Protein AF-A0A3C1B806-F1 (afdb_monomer_lite)

Secondary structure (DSSP, 8-state):
-HHHHHHHHHHTT--EEETTT-TTS-----SEEE--SSS-HHHHHHT-SEEEE-STTTTT----SHHHHHTTPEEEE-S--GGGHHHHHHHHHTTSEEE-SSHHHHHHHHHHHTSGGG--

pLDDT: mean 89.33, std 13.36, range [37.66, 97.81]

Structure (mmCIF, N/CA/C/O backbone):
data_AF-A0A3C1B806-F1
#
_entry.id   AF-A0A3C1B806-F1
#
loop_
_atom_site.group_PDB
_atom_site.id
_atom_site.type_symbol
_atom_site.label_atom_id
_atom_site.label_alt_id
_atom_site.label_comp_id
_atom_site.label_asym_id
_atom_site.label_entity_id
_atom_site.label_seq_id
_atom_site.pdbx_PDB_ins_code
_atom_site.Cartn_x
_atom_site.Cartn_y
_atom_site.Cartn_z
_atom_site.occupancy
_atom_site.B_iso_or_equiv
_atom_site.auth_seq_id
_atom_site.auth_comp_id
_atom_site.auth_asym_id
_atom_site.auth_atom_id
_atom_site.pdbx_PDB_model_num
ATOM 1 N N . ARG A 1 1 ? 12.499 -11.182 -6.474 1.00 82.31 1 ARG A N 1
ATOM 2 C CA . ARG A 1 1 ? 11.218 -10.554 -6.068 1.00 82.31 1 ARG A CA 1
ATOM 3 C C . ARG A 1 1 ? 10.546 -9.737 -7.167 1.00 82.31 1 ARG A C 1
ATOM 5 O O . ARG A 1 1 ? 9.416 -10.070 -7.469 1.00 82.31 1 ARG A O 1
ATOM 12 N N . GLY A 1 2 ? 11.170 -8.718 -7.779 1.00 87.81 2 GLY A N 1
ATOM 13 C CA . GLY A 1 2 ? 10.495 -7.912 -8.820 1.00 87.81 2 GLY A CA 1
ATOM 14 C C . GLY A 1 2 ? 9.917 -8.740 -9.981 1.00 87.81 2 GLY A C 1
ATOM 15 O O . GLY A 1 2 ? 8.750 -8.582 -10.314 1.00 87.81 2 GLY A O 1
ATOM 16 N N . ALA A 1 3 ? 10.694 -9.694 -10.511 1.00 92.00 3 ALA A N 1
ATOM 17 C CA . ALA A 1 3 ? 10.235 -10.615 -11.558 1.00 92.00 3 ALA A CA 1
ATOM 18 C C . ALA A 1 3 ? 9.045 -11.490 -11.111 1.00 92.00 3 ALA A C 1
ATOM 20 O O . ALA A 1 3 ? 8.024 -11.512 -11.781 1.00 92.00 3 ALA A O 1
ATOM 21 N N . GLU A 1 4 ? 9.127 -12.118 -9.933 1.00 95.81 4 GLU A N 1
ATOM 22 C CA . GLU A 1 4 ? 8.038 -12.954 -9.390 1.00 95.81 4 GLU A CA 1
ATOM 23 C C . GLU A 1 4 ? 6.721 -12.174 -9.215 1.00 95.81 4 GLU A C 1
ATOM 25 O O . GLU A 1 4 ? 5.639 -12.706 -9.450 1.00 95.81 4 GLU A O 1
ATOM 30 N N . ILE A 1 5 ? 6.798 -10.904 -8.798 1.00 95.56 5 ILE A N 1
ATOM 31 C CA . ILE A 1 5 ? 5.617 -10.041 -8.652 1.00 95.56 5 ILE A CA 1
ATOM 32 C C . ILE A 1 5 ? 5.053 -9.667 -10.027 1.00 95.56 5 ILE A C 1
ATOM 34 O O . ILE A 1 5 ? 3.835 -9.646 -10.194 1.00 95.56 5 ILE A O 1
ATOM 38 N N . ALA A 1 6 ? 5.915 -9.401 -11.011 1.00 95.56 6 ALA A N 1
ATOM 39 C CA . ALA A 1 6 ? 5.490 -9.131 -12.379 1.00 95.56 6 ALA A CA 1
ATOM 40 C C . ALA A 1 6 ? 4.735 -10.327 -12.982 1.00 95.56 6 ALA A C 1
ATOM 42 O O . ALA A 1 6 ? 3.634 -10.149 -13.503 1.00 95.56 6 ALA A O 1
ATOM 43 N N . ASP A 1 7 ? 5.269 -11.541 -12.823 1.00 96.50 7 ASP A N 1
ATOM 44 C CA . ASP A 1 7 ? 4.624 -12.774 -13.285 1.00 96.50 7 ASP A CA 1
ATOM 45 C C . ASP A 1 7 ? 3.259 -12.978 -12.618 1.00 96.50 7 ASP A C 1
ATOM 47 O O . ASP A 1 7 ? 2.279 -13.320 -13.283 1.00 96.50 7 ASP A O 1
ATOM 51 N N . LEU A 1 8 ? 3.162 -12.703 -11.312 1.00 97.25 8 LEU A N 1
ATOM 52 C CA . LEU A 1 8 ? 1.893 -12.763 -10.593 1.00 97.25 8 LEU A CA 1
ATOM 53 C C . LEU A 1 8 ? 0.870 -11.786 -11.186 1.00 97.25 8 LEU A C 1
ATOM 55 O O . LEU A 1 8 ? -0.258 -12.194 -11.447 1.00 97.25 8 LEU A O 1
ATOM 59 N N . ILE A 1 9 ? 1.245 -10.530 -11.433 1.00 96.38 9 ILE A N 1
ATOM 60 C CA . ILE A 1 9 ? 0.339 -9.516 -11.998 1.00 96.38 9 ILE A CA 1
ATOM 61 C C . ILE A 1 9 ? -0.142 -9.934 -13.396 1.00 96.38 9 ILE A C 1
ATOM 63 O O . ILE A 1 9 ? -1.344 -9.903 -13.671 1.00 96.38 9 ILE A O 1
ATOM 67 N N . LEU A 1 10 ? 0.775 -10.389 -14.253 1.00 95.56 10 LEU A N 1
ATOM 68 C CA . LEU A 1 10 ? 0.456 -10.851 -15.606 1.00 95.56 10 LEU A CA 1
ATOM 69 C C . LEU A 1 10 ? -0.452 -12.088 -15.592 1.00 95.56 10 LEU A C 1
ATOM 71 O O . LEU A 1 10 ? -1.388 -12.165 -16.385 1.00 95.56 10 LEU A O 1
ATOM 75 N N . SER A 1 11 ? -0.246 -13.021 -14.654 1.00 97.62 11 SER A N 1
ATOM 76 C CA . SER A 1 11 ? -1.099 -14.212 -14.502 1.00 97.62 11 SER A CA 1
ATOM 77 C C . SER A 1 11 ? -2.559 -13.881 -14.173 1.00 97.62 11 SER A C 1
ATOM 79 O O . SER A 1 11 ? -3.449 -14.685 -14.441 1.00 97.62 11 SER A O 1
ATOM 81 N N . GLN A 1 12 ? -2.814 -12.695 -13.609 1.00 96.75 12 GLN A N 1
ATOM 82 C CA . GLN A 1 12 ? -4.159 -12.195 -13.323 1.00 96.75 12 GLN A CA 1
ATOM 83 C C . GLN A 1 12 ? -4.791 -11.468 -14.527 1.00 96.75 12 GLN A C 1
ATOM 85 O O . GLN A 1 12 ? -5.915 -10.985 -14.418 1.00 96.75 12 GLN A O 1
ATOM 90 N N . GLY A 1 13 ? -4.083 -11.355 -15.659 1.00 96.00 13 GLY A N 1
ATOM 91 C CA . GLY A 1 13 ? -4.564 -10.704 -16.882 1.00 96.00 13 GLY A CA 1
ATOM 92 C C . GLY A 1 13 ? -4.461 -9.174 -16.893 1.00 96.00 13 GLY A C 1
ATOM 93 O O . GLY A 1 13 ? -5.089 -8.536 -17.734 1.00 96.00 13 GLY A O 1
ATOM 94 N N . TRP A 1 14 ? -3.699 -8.574 -15.973 1.00 95.88 14 TRP A N 1
ATOM 95 C CA . TRP A 1 14 ? -3.539 -7.118 -15.878 1.00 95.88 14 TRP A CA 1
ATOM 96 C C . TRP A 1 14 ? -2.429 -6.629 -16.808 1.00 95.88 14 TRP A C 1
ATOM 98 O O . TRP A 1 14 ? -1.373 -7.257 -16.912 1.00 95.88 14 TRP A O 1
ATOM 108 N N . ARG A 1 15 ? -2.629 -5.469 -17.446 1.00 93.81 15 ARG A N 1
ATOM 109 C CA . ARG A 1 15 ? -1.572 -4.806 -18.220 1.00 93.81 15 ARG A CA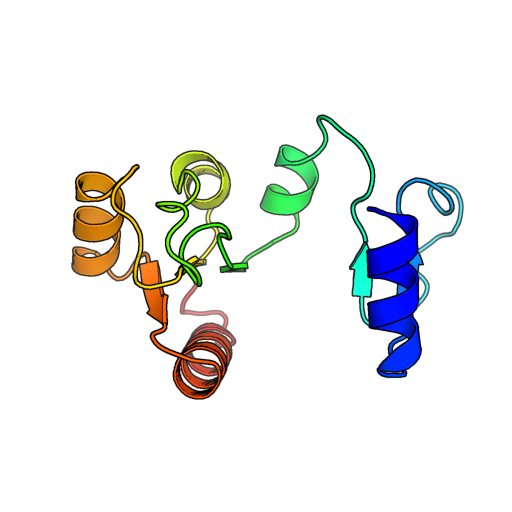 1
ATOM 110 C C . ARG A 1 15 ? -0.583 -4.176 -17.249 1.00 93.81 15 ARG A C 1
ATOM 112 O O . ARG A 1 15 ? -0.957 -3.308 -16.457 1.00 93.81 15 ARG A O 1
ATOM 119 N N . LEU A 1 16 ? 0.659 -4.637 -17.310 1.00 93.31 16 LEU A N 1
ATOM 120 C CA . LEU A 1 16 ? 1.725 -4.273 -16.388 1.00 93.31 16 LEU A CA 1
ATOM 121 C C . LEU A 1 16 ? 2.777 -3.409 -17.084 1.00 93.31 16 LEU A C 1
ATOM 123 O O . LEU A 1 16 ? 3.258 -3.778 -18.149 1.00 93.31 16 LEU A O 1
ATOM 127 N N . GLN A 1 17 ? 3.204 -2.340 -16.413 1.00 92.69 17 GLN A N 1
ATOM 128 C CA . GLN A 1 17 ? 4.457 -1.639 -16.699 1.00 92.69 17 GLN A CA 1
ATOM 129 C C . GLN A 1 17 ? 5.452 -1.864 -15.560 1.00 92.69 17 GLN A C 1
ATOM 131 O O . GLN A 1 17 ? 5.096 -1.716 -14.385 1.00 92.69 17 GLN A O 1
ATOM 136 N N . ARG A 1 18 ? 6.713 -2.172 -15.884 1.00 92.56 18 ARG A N 1
ATOM 137 C CA . ARG A 1 18 ? 7.788 -2.245 -14.884 1.00 92.56 18 ARG A CA 1
ATOM 138 C C . ARG A 1 18 ? 8.595 -0.965 -14.922 1.00 92.56 18 ARG A C 1
ATOM 140 O O . ARG A 1 18 ? 9.230 -0.643 -15.923 1.00 92.56 18 ARG A O 1
ATOM 147 N N . TYR A 1 19 ? 8.595 -0.234 -13.815 1.00 90.69 19 TYR A N 1
ATOM 148 C CA . TYR A 1 19 ? 9.167 1.105 -13.799 1.00 90.69 19 TYR A CA 1
ATOM 149 C C . TYR A 1 19 ? 10.678 1.116 -14.083 1.00 90.69 19 TYR A C 1
ATOM 151 O O . TYR A 1 19 ? 11.162 2.016 -14.764 1.00 90.69 19 TYR A O 1
ATOM 159 N N . SER A 1 20 ? 11.427 0.103 -13.639 1.00 90.06 20 SER A N 1
ATOM 160 C CA . SER A 1 20 ? 12.858 -0.028 -13.955 1.00 90.06 20 SER A CA 1
ATOM 161 C C . SER A 1 20 ? 13.171 -0.272 -15.439 1.00 90.06 20 SER A C 1
ATOM 163 O O . SER A 1 20 ? 14.295 -0.005 -15.858 1.00 90.06 20 SER A O 1
ATOM 165 N N . GLN A 1 21 ? 12.220 -0.786 -16.227 1.00 87.19 21 GLN A N 1
ATOM 166 C CA . GLN A 1 21 ? 12.439 -1.199 -17.621 1.00 87.19 21 GLN A CA 1
ATOM 167 C C . GLN A 1 21 ? 11.882 -0.184 -18.621 1.00 87.19 21 GLN A C 1
ATOM 169 O O . GLN A 1 21 ? 12.492 0.058 -19.659 1.00 87.19 21 GLN A O 1
ATOM 174 N N . ASP A 1 22 ? 10.771 0.462 -18.271 1.00 78.75 22 ASP A N 1
ATOM 175 C CA . ASP A 1 22 ? 9.967 1.252 -19.203 1.00 78.75 22 ASP A CA 1
ATOM 176 C C . ASP A 1 22 ? 10.017 2.760 -18.907 1.00 78.75 22 ASP A C 1
ATOM 178 O O . ASP A 1 22 ? 9.051 3.474 -19.167 1.00 78.75 22 ASP A O 1
ATOM 182 N N . GLN A 1 23 ? 11.127 3.278 -18.360 1.00 67.12 23 GLN A N 1
ATOM 183 C CA . GLN A 1 23 ? 11.265 4.717 -18.053 1.00 67.12 23 GLN A CA 1
ATOM 184 C C . GLN A 1 23 ? 11.104 5.621 -19.291 1.00 67.12 23 GLN A C 1
ATOM 186 O O . GLN A 1 23 ? 10.746 6.789 -19.153 1.00 67.12 23 GLN A O 1
ATOM 191 N N . ALA A 1 24 ? 11.383 5.088 -20.486 1.00 56.72 24 ALA A N 1
ATOM 192 C CA . ALA A 1 24 ? 11.336 5.807 -21.761 1.00 56.72 24 ALA A CA 1
ATOM 193 C C . ALA A 1 24 ? 9.984 5.696 -22.490 1.00 56.72 24 ALA A C 1
ATOM 195 O O . ALA A 1 24 ? 9.737 6.431 -23.447 1.00 56.72 24 ALA A O 1
ATOM 196 N N . SER A 1 25 ? 9.111 4.790 -22.049 1.00 58.34 25 SER A N 1
ATOM 197 C CA . SER A 1 25 ? 7.798 4.575 -22.644 1.00 58.34 25 SER A CA 1
ATOM 198 C C . SER A 1 25 ? 6.836 5.582 -22.013 1.00 58.34 25 SER A C 1
ATOM 200 O O . SER A 1 25 ? 6.586 5.540 -20.809 1.00 58.34 25 SER A O 1
ATOM 202 N N . GLY A 1 26 ? 6.336 6.539 -22.803 1.00 57.66 26 GLY A N 1
ATOM 203 C CA . GLY A 1 26 ? 5.278 7.462 -22.371 1.00 57.66 26 GLY A CA 1
ATOM 204 C C . GLY A 1 26 ? 4.032 6.716 -21.859 1.00 57.66 26 GLY A C 1
ATOM 205 O O . GLY A 1 26 ? 3.985 5.490 -21.921 1.00 57.66 26 GLY A O 1
ATOM 206 N N . PRO A 1 27 ? 3.005 7.416 -21.346 1.00 54.09 27 PRO A N 1
ATOM 207 C CA . PRO A 1 27 ? 1.902 6.769 -20.643 1.00 54.09 27 PRO A CA 1
ATOM 208 C C . PRO A 1 27 ? 1.062 5.897 -21.589 1.00 54.09 27 PRO A C 1
ATOM 210 O O . PRO A 1 27 ? 0.108 6.365 -22.212 1.00 54.09 27 PRO A O 1
ATOM 213 N N . GLU A 1 28 ? 1.380 4.608 -21.671 1.00 63.75 28 GLU A N 1
ATOM 214 C CA . GLU A 1 28 ? 0.414 3.608 -22.096 1.00 63.75 28 GLU A CA 1
ATOM 215 C C . GLU A 1 28 ? -0.640 3.454 -20.996 1.00 63.75 28 GLU A C 1
ATOM 217 O O . GLU A 1 28 ? -0.355 3.559 -19.801 1.00 63.75 28 GLU A O 1
ATOM 222 N N . LYS A 1 29 ? -1.898 3.217 -21.385 1.00 78.75 29 LYS A N 1
ATOM 223 C CA . LYS A 1 29 ? -2.939 2.869 -20.412 1.00 78.75 29 LYS A CA 1
ATOM 224 C C . LYS A 1 29 ? -2.603 1.493 -19.842 1.00 78.75 29 LYS A C 1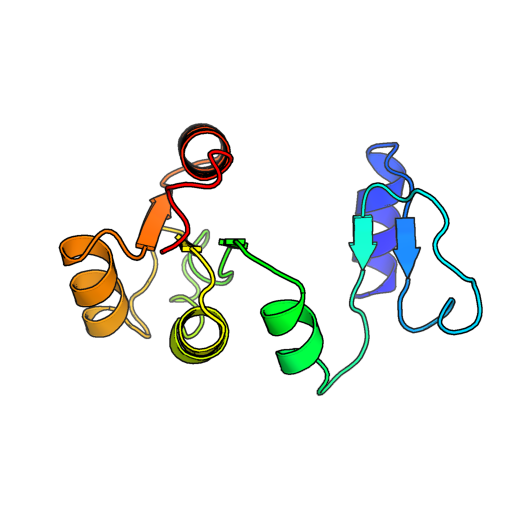
ATOM 226 O O . LYS A 1 29 ? -2.980 0.499 -20.453 1.00 78.75 29 LYS A O 1
ATOM 231 N N . VAL A 1 30 ? -1.931 1.439 -18.701 1.00 90.75 30 VAL A N 1
ATOM 232 C CA . VAL A 1 30 ? -1.690 0.208 -17.939 1.00 90.75 30 VAL A CA 1
ATOM 233 C C . VAL A 1 30 ? -2.607 0.137 -16.730 1.00 90.75 30 VAL A C 1
ATOM 235 O O . VAL A 1 30 ? -3.118 1.155 -16.263 1.00 90.75 30 VAL A O 1
ATOM 238 N N . ASP A 1 31 ? -2.837 -1.077 -16.244 1.00 92.44 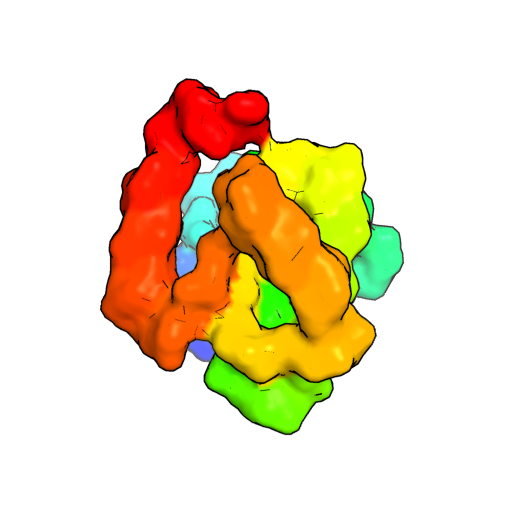31 ASP A N 1
ATOM 239 C CA . ASP A 1 31 ? -3.677 -1.305 -15.073 1.00 92.44 31 ASP A CA 1
ATOM 240 C C . ASP A 1 31 ? -2.833 -1.333 -13.786 1.00 92.44 31 ASP A C 1
ATOM 242 O O . ASP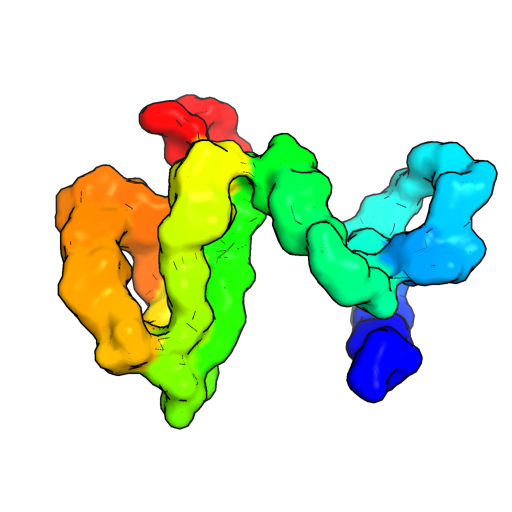 A 1 31 ? -3.313 -0.941 -12.723 1.00 92.44 31 ASP A O 1
ATOM 246 N N . VAL A 1 32 ? -1.563 -1.759 -13.882 1.00 93.62 32 VAL A N 1
ATOM 247 C CA . VAL A 1 32 ? -0.604 -1.791 -12.766 1.00 93.62 32 VAL A CA 1
ATOM 248 C C . VAL A 1 32 ? 0.757 -1.252 -13.201 1.00 93.62 32 VAL A C 1
ATOM 250 O O . VAL A 1 32 ? 1.306 -1.665 -14.221 1.00 93.62 32 VAL A O 1
ATOM 253 N N . ILE A 1 33 ? 1.338 -0.383 -12.375 1.00 93.19 33 ILE A N 1
ATOM 254 C CA . ILE A 1 33 ? 2.752 -0.006 -12.452 1.00 93.19 33 ILE A CA 1
ATOM 255 C C . ILE A 1 33 ? 3.476 -0.694 -11.295 1.00 93.19 33 ILE A C 1
ATOM 257 O O . ILE A 1 33 ? 3.143 -0.473 -10.130 1.00 93.19 33 ILE A O 1
ATOM 261 N N . LEU A 1 34 ? 4.475 -1.520 -11.605 1.00 94.25 34 LEU A N 1
ATOM 262 C CA . LEU A 1 34 ? 5.357 -2.106 -10.603 1.00 94.25 34 LEU A CA 1
ATOM 263 C C . LEU A 1 34 ? 6.563 -1.189 -10.383 1.00 94.25 34 LEU A C 1
ATOM 265 O O . LEU A 1 34 ? 7.466 -1.114 -11.216 1.00 94.25 34 LEU A O 1
ATOM 269 N N . ALA A 1 35 ? 6.575 -0.520 -9.233 1.00 93.56 35 ALA A N 1
ATOM 270 C CA . ALA A 1 35 ? 7.710 0.243 -8.731 1.00 93.56 35 ALA A CA 1
ATOM 271 C C . ALA A 1 35 ? 8.808 -0.702 -8.207 1.00 93.56 35 ALA A C 1
ATOM 273 O O . ALA A 1 35 ? 8.826 -1.058 -7.030 1.00 93.56 35 ALA A O 1
ATOM 274 N N . ASP A 1 36 ? 9.706 -1.152 -9.086 1.00 93.31 36 ASP A N 1
ATOM 275 C CA . ASP A 1 36 ? 10.776 -2.112 -8.774 1.00 93.31 36 ASP A CA 1
ATOM 276 C C . ASP A 1 36 ? 12.176 -1.482 -8.659 1.00 93.31 36 ASP A C 1
ATOM 278 O O . ASP A 1 36 ? 13.190 -2.150 -8.870 1.00 93.31 36 ASP A O 1
ATOM 282 N N . THR A 1 37 ? 12.234 -0.210 -8.265 1.00 91.12 37 THR A N 1
ATOM 283 C CA . THR A 1 37 ? 13.458 0.563 -8.007 1.00 91.12 37 THR A CA 1
ATOM 284 C C . THR A 1 37 ? 13.547 1.004 -6.541 1.00 91.12 37 THR A C 1
ATOM 286 O O . THR A 1 37 ? 12.543 1.133 -5.839 1.00 91.12 37 THR A O 1
ATOM 289 N N . LEU A 1 38 ? 14.769 1.214 -6.040 1.00 91.38 38 LEU A N 1
ATOM 290 C CA . LEU A 1 38 ? 15.010 1.653 -4.661 1.00 91.38 38 LEU A CA 1
ATOM 291 C C . LEU A 1 38 ? 15.109 3.180 -4.571 1.00 91.38 38 LEU A C 1
ATOM 293 O O . LEU A 1 38 ? 15.629 3.827 -5.472 1.00 91.38 38 LEU A O 1
ATOM 297 N N . GLY A 1 39 ? 14.664 3.742 -3.444 1.00 92.44 39 GLY A N 1
ATOM 298 C CA . GLY A 1 39 ? 14.819 5.171 -3.135 1.00 92.44 39 GLY A CA 1
ATOM 299 C C . GLY A 1 39 ? 13.761 6.097 -3.744 1.00 92.44 39 GLY A C 1
ATOM 300 O O . GLY A 1 39 ? 13.810 7.298 -3.509 1.00 92.44 39 GLY A O 1
ATOM 301 N N . GLU A 1 40 ? 12.778 5.562 -4.473 1.00 93.00 40 GLU A N 1
ATOM 302 C CA . GLU A 1 40 ? 11.766 6.364 -5.184 1.00 93.00 40 GLU A CA 1
ATOM 303 C C . GLU A 1 40 ? 10.381 6.378 -4.513 1.00 93.00 40 GLU A C 1
ATOM 305 O O . GLU A 1 40 ? 9.430 6.907 -5.079 1.00 93.00 40 GLU A O 1
ATOM 310 N N . MET A 1 41 ? 10.239 5.863 -3.286 1.00 93.69 41 MET A N 1
ATOM 311 C CA . MET A 1 41 ? 8.966 5.898 -2.537 1.00 93.69 41 MET A CA 1
ATOM 312 C C . MET A 1 41 ? 8.300 7.287 -2.473 1.00 93.69 41 MET A C 1
ATOM 314 O O . MET A 1 41 ? 7.096 7.352 -2.723 1.00 93.69 41 MET A O 1
ATOM 318 N N . PRO A 1 42 ? 9.032 8.403 -2.246 1.00 94.44 42 PRO A N 1
ATOM 319 C CA . PRO A 1 42 ? 8.450 9.748 -2.281 1.00 94.44 42 PRO A CA 1
ATOM 320 C C . PRO A 1 42 ? 7.683 10.073 -3.570 1.00 94.44 42 PRO A C 1
ATOM 322 O O . PRO A 1 42 ? 6.620 10.688 -3.517 1.00 94.44 42 PRO A O 1
ATOM 325 N N . LYS A 1 43 ? 8.185 9.623 -4.729 1.00 93.19 43 LYS A N 1
ATOM 326 C CA . LYS A 1 43 ? 7.518 9.807 -6.026 1.00 93.19 43 LYS A CA 1
ATOM 327 C C . LYS A 1 43 ? 6.177 9.078 -6.059 1.00 93.19 43 LYS A C 1
ATOM 329 O O . LYS A 1 43 ? 5.187 9.628 -6.535 1.00 93.19 43 LYS A O 1
ATOM 334 N N . TRP A 1 44 ? 6.150 7.846 -5.560 1.00 93.62 44 TRP A N 1
ATOM 335 C CA . TRP A 1 44 ? 4.952 7.011 -5.563 1.00 93.62 44 TRP A CA 1
ATOM 336 C C . TRP A 1 44 ? 3.893 7.529 -4.598 1.00 93.62 44 TRP A C 1
ATOM 338 O O . TRP A 1 44 ? 2.723 7.568 -4.965 1.00 93.62 44 TRP A O 1
ATOM 348 N N . TYR A 1 45 ? 4.293 8.002 -3.417 1.00 94.00 45 TYR A N 1
ATOM 349 C CA . TYR A 1 45 ? 3.374 8.648 -2.485 1.00 94.00 45 TYR A CA 1
ATOM 350 C C . TYR A 1 45 ? 2.797 9.945 -3.058 1.00 94.00 45 TYR A C 1
ATOM 352 O O . TYR A 1 45 ? 1.588 10.119 -3.035 1.00 94.00 45 TYR A O 1
ATOM 360 N N . ALA A 1 46 ? 3.625 10.811 -3.652 1.00 91.94 46 ALA A N 1
ATOM 361 C CA . ALA A 1 46 ? 3.157 12.062 -4.254 1.00 91.94 46 ALA A CA 1
ATOM 362 C C . ALA A 1 46 ? 2.168 11.849 -5.415 1.00 91.94 46 ALA A C 1
ATOM 364 O O . ALA A 1 46 ? 1.285 12.672 -5.641 1.00 91.94 46 ALA A O 1
ATOM 365 N N . ALA A 1 47 ? 2.311 10.747 -6.155 1.00 90.56 47 ALA A N 1
ATOM 366 C CA . ALA A 1 47 ? 1.384 10.364 -7.218 1.00 90.56 47 ALA A CA 1
ATOM 367 C C . ALA A 1 47 ? 0.121 9.645 -6.701 1.00 90.56 47 ALA A C 1
ATOM 369 O O . ALA A 1 47 ? -0.783 9.362 -7.488 1.00 90.56 47 ALA A O 1
ATOM 370 N N . SER A 1 48 ? 0.052 9.331 -5.404 1.00 90.25 48 SER A N 1
ATOM 371 C CA . SER A 1 48 ? -1.015 8.534 -4.798 1.00 90.25 48 SER A CA 1
ATOM 372 C C . SER A 1 48 ? -1.907 9.390 -3.899 1.00 90.25 48 SER A C 1
ATOM 374 O O . SER A 1 48 ? -1.433 10.078 -3.008 1.00 90.25 48 SER A O 1
ATOM 376 N N . GLY A 1 49 ? -3.228 9.295 -4.067 1.00 88.50 49 GLY A N 1
ATOM 377 C CA . GLY A 1 49 ? -4.193 9.835 -3.091 1.00 88.50 49 GLY A CA 1
ATOM 378 C C . GLY A 1 49 ? -4.602 8.822 -2.011 1.00 88.50 49 GLY A C 1
ATOM 379 O O . GLY A 1 49 ? -5.256 9.164 -1.027 1.00 88.50 49 GLY A O 1
ATOM 380 N N . LEU A 1 50 ? -4.253 7.547 -2.194 1.00 92.56 50 LEU A N 1
ATOM 381 C CA . LEU A 1 50 ? -4.592 6.446 -1.296 1.00 92.56 50 LEU A CA 1
ATOM 382 C C . LEU A 1 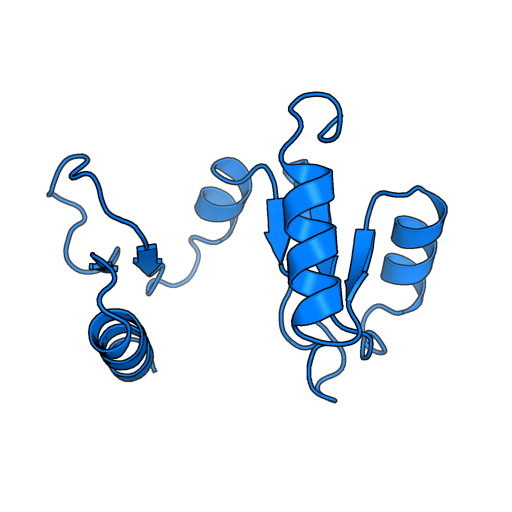50 ? -3.428 5.463 -1.240 1.00 92.56 50 LEU A C 1
ATOM 384 O O . LEU A 1 50 ? -2.915 5.059 -2.281 1.00 92.56 50 LEU A O 1
ATOM 388 N N . CYS A 1 51 ? -3.071 5.030 -0.034 1.00 95.19 51 CYS A N 1
ATOM 389 C CA . CYS A 1 51 ? -2.013 4.055 0.194 1.00 95.19 51 CYS A CA 1
ATOM 390 C C . CYS A 1 51 ? -2.509 2.881 1.039 1.00 95.19 51 CYS A C 1
ATOM 392 O O . CYS A 1 51 ? -3.009 3.057 2.150 1.00 95.19 51 CYS A O 1
ATOM 394 N N . ILE A 1 52 ? -2.297 1.663 0.536 1.00 96.56 52 ILE A N 1
ATOM 395 C CA . ILE A 1 52 ? -2.385 0.445 1.344 1.00 96.56 52 ILE A CA 1
ATOM 396 C C . ILE A 1 52 ? -0.994 0.167 1.913 1.00 96.56 52 ILE A C 1
ATOM 398 O O . ILE A 1 52 ? -0.075 -0.191 1.177 1.00 96.56 52 ILE A O 1
ATOM 402 N N . VAL A 1 53 ? -0.831 0.312 3.224 1.00 96.25 53 VAL A N 1
ATOM 403 C CA . VAL A 1 53 ? 0.450 0.095 3.894 1.00 96.25 53 VAL A CA 1
ATOM 404 C C . VAL A 1 53 ? 0.602 -1.382 4.259 1.00 96.25 53 VAL A C 1
ATOM 406 O O . VAL A 1 53 ? -0.193 -1.966 4.999 1.00 96.25 53 VAL A O 1
ATOM 409 N N . GLY A 1 54 ? 1.638 -2.009 3.701 1.00 94.19 54 GLY A N 1
ATOM 410 C CA . GLY A 1 54 ? 1.941 -3.424 3.898 1.00 94.19 54 GLY A CA 1
ATOM 411 C C . GLY A 1 54 ? 2.480 -3.771 5.293 1.00 94.19 54 GLY A C 1
ATOM 412 O O . GLY A 1 54 ? 2.610 -2.940 6.189 1.00 94.19 54 GLY A O 1
ATOM 413 N N . GLY A 1 55 ? 2.813 -5.050 5.485 1.00 94.38 55 GLY A N 1
ATOM 414 C CA . GLY A 1 55 ? 3.412 -5.555 6.728 1.00 94.38 55 GLY A CA 1
ATOM 415 C C . GLY A 1 55 ? 2.423 -5.812 7.874 1.00 94.38 55 GLY A C 1
ATOM 416 O O . GLY A 1 55 ? 2.808 -6.428 8.865 1.00 94.38 55 GLY A O 1
ATOM 417 N N . ALA A 1 56 ? 1.159 -5.399 7.736 1.00 96.19 56 ALA A N 1
ATOM 418 C CA . ALA A 1 56 ? 0.129 -5.561 8.769 1.00 96.19 56 ALA A CA 1
ATOM 419 C C . ALA A 1 56 ? -0.984 -6.576 8.422 1.00 96.19 56 ALA A C 1
ATOM 421 O O . ALA A 1 56 ? -1.762 -6.940 9.298 1.00 96.19 56 ALA A O 1
ATOM 422 N N . PHE A 1 57 ? -1.065 -7.071 7.177 1.00 94.94 57 PHE A N 1
ATOM 423 C CA . PHE A 1 57 ? -2.028 -8.120 6.757 1.00 94.94 57 PHE A CA 1
ATOM 424 C C . PHE A 1 57 ? -1.604 -9.543 7.145 1.00 94.94 57 PHE A C 1
ATOM 426 O O . PHE A 1 57 ? -2.348 -10.507 7.011 1.00 94.94 57 PHE A O 1
ATOM 433 N N . LYS A 1 58 ? -0.367 -9.671 7.613 1.00 92.12 58 LYS A N 1
ATOM 434 C CA . LYS A 1 58 ? 0.195 -10.845 8.275 1.00 92.12 58 LYS A CA 1
ATOM 435 C C . LYS A 1 58 ? 0.918 -10.335 9.518 1.00 92.12 58 LYS A C 1
ATOM 437 O O . LYS A 1 58 ? 1.195 -9.139 9.610 1.00 92.12 58 LYS A O 1
ATOM 442 N N . ASN A 1 59 ? 1.284 -11.222 10.435 1.00 92.81 59 ASN A N 1
ATOM 443 C CA . ASN A 1 59 ? 1.920 -10.849 11.700 1.00 92.81 59 ASN A CA 1
ATOM 444 C C . ASN A 1 59 ? 3.403 -10.415 11.557 1.00 92.81 59 ASN A C 1
ATOM 446 O O . ASN A 1 59 ? 4.291 -11.000 12.171 1.00 92.81 59 ASN A O 1
ATOM 450 N N . HIS A 1 60 ? 3.684 -9.393 10.737 1.00 94.75 60 HIS A N 1
ATOM 451 C CA . HIS A 1 60 ? 5.013 -8.774 10.595 1.00 94.75 60 HIS A CA 1
ATOM 452 C C . HIS A 1 60 ? 5.125 -7.437 11.347 1.00 94.75 60 HIS A C 1
ATOM 454 O O . HIS A 1 60 ? 6.224 -6.924 11.542 1.00 94.75 60 HIS A O 1
ATOM 460 N N . GLY A 1 61 ? 3.999 -6.908 11.833 1.00 93.75 61 GLY A N 1
ATOM 461 C CA . GLY A 1 61 ? 3.935 -5.766 12.741 1.00 93.75 61 GLY A CA 1
ATOM 462 C C . GLY A 1 61 ? 3.693 -4.402 12.097 1.00 93.75 61 GLY A C 1
ATOM 463 O O . GLY A 1 61 ? 3.573 -3.424 12.830 1.00 93.75 61 GLY A O 1
ATOM 464 N N . GLY A 1 62 ? 3.547 -4.345 10.772 1.00 95.50 62 GLY A N 1
ATOM 465 C CA . GLY A 1 62 ? 3.193 -3.134 10.033 1.00 95.50 62 GLY A CA 1
ATOM 466 C C . GLY A 1 62 ? 4.390 -2.262 9.663 1.00 95.50 62 GLY A C 1
ATOM 467 O O . GLY A 1 62 ? 5.406 -2.233 10.365 1.00 95.50 62 GLY A O 1
ATOM 468 N N . HIS A 1 63 ? 4.254 -1.558 8.539 1.00 96.94 63 HIS A N 1
ATOM 469 C CA . HIS A 1 63 ? 5.166 -0.492 8.130 1.00 96.94 63 HIS A CA 1
ATOM 470 C C . HIS A 1 63 ? 4.672 0.880 8.586 1.00 96.94 63 HIS A C 1
ATOM 472 O O . HIS A 1 63 ? 3.508 1.048 8.966 1.00 96.94 63 HIS A O 1
ATOM 478 N N . THR A 1 64 ? 5.592 1.842 8.571 1.00 96.44 64 THR A N 1
ATOM 479 C CA . THR A 1 64 ? 5.344 3.196 9.059 1.00 96.44 64 THR A CA 1
ATOM 480 C C . THR A 1 64 ? 4.233 3.889 8.261 1.00 96.44 64 THR A C 1
ATOM 482 O O . THR A 1 64 ? 4.206 3.773 7.034 1.00 96.44 64 THR A O 1
ATOM 485 N N . PRO A 1 65 ? 3.318 4.616 8.927 1.00 96.75 65 PRO A N 1
ATOM 486 C CA . PRO A 1 65 ? 2.334 5.446 8.243 1.00 96.75 65 PRO A CA 1
ATOM 487 C C . PRO A 1 65 ? 2.851 6.854 7.909 1.00 96.75 65 PRO A C 1
ATOM 489 O O . PRO A 1 65 ? 2.166 7.584 7.200 1.00 96.75 65 PRO A O 1
ATOM 492 N N . TYR A 1 66 ? 4.019 7.263 8.425 1.00 95.94 66 TYR A N 1
ATOM 493 C CA . TYR A 1 66 ? 4.456 8.663 8.396 1.00 95.94 66 TYR A CA 1
ATOM 494 C C . TYR A 1 66 ? 4.666 9.194 6.983 1.00 95.94 66 TYR A C 1
ATOM 496 O O . TYR A 1 66 ? 4.167 10.262 6.646 1.00 95.94 66 TYR A O 1
ATOM 504 N N . GLU A 1 67 ? 5.389 8.441 6.156 1.00 95.12 67 GLU A N 1
ATOM 505 C CA . GLU A 1 67 ? 5.719 8.863 4.799 1.00 95.12 67 GLU A CA 1
ATOM 506 C C . GLU A 1 67 ? 4.458 9.035 3.934 1.00 95.12 67 GLU A C 1
ATOM 508 O O . GLU A 1 67 ? 4.259 10.141 3.438 1.00 95.12 67 GLU A O 1
ATOM 513 N N . PRO A 1 68 ? 3.552 8.041 3.785 1.00 94.69 68 PRO A N 1
ATOM 514 C CA . PRO A 1 68 ? 2.352 8.241 2.975 1.00 94.69 68 PRO A CA 1
ATOM 515 C C . PRO A 1 68 ? 1.404 9.295 3.572 1.00 94.69 68 PRO A C 1
ATOM 517 O O . PRO A 1 68 ? 0.804 10.059 2.818 1.00 94.69 68 PRO A O 1
ATOM 520 N N . ALA A 1 69 ? 1.294 9.401 4.904 1.00 93.56 69 ALA A N 1
ATOM 521 C CA . ALA A 1 69 ? 0.487 10.449 5.537 1.00 93.56 69 ALA A CA 1
ATOM 522 C C . ALA A 1 69 ? 1.015 11.859 5.223 1.00 93.56 69 ALA A C 1
ATOM 524 O O . ALA A 1 69 ? 0.227 12.760 4.947 1.00 93.56 69 ALA A O 1
ATOM 525 N N . ALA A 1 70 ? 2.339 12.052 5.214 1.00 93.62 70 ALA A N 1
ATOM 526 C CA . ALA A 1 70 ? 2.959 13.337 4.891 1.00 93.62 70 ALA A CA 1
ATOM 527 C C . ALA A 1 70 ? 2.691 13.790 3.443 1.00 93.62 70 ALA A C 1
ATOM 529 O O . ALA A 1 70 ? 2.707 14.987 3.166 1.00 93.62 70 ALA A O 1
ATOM 530 N N . TYR A 1 71 ? 2.404 12.850 2.537 1.00 94.00 71 TYR A N 1
ATOM 531 C CA . TYR A 1 71 ? 1.980 13.122 1.159 1.00 94.00 71 TYR A CA 1
ATOM 532 C C . TYR A 1 71 ? 0.453 13.206 0.989 1.00 94.00 71 TYR A C 1
ATOM 534 O O . TYR A 1 71 ? -0.030 13.280 -0.137 1.00 94.00 71 TYR A O 1
ATOM 542 N N . GLY A 1 72 ? -0.318 13.210 2.082 1.00 90.44 72 GLY A N 1
ATOM 543 C CA . GLY A 1 72 ? -1.776 13.350 2.037 1.00 90.44 72 GLY A CA 1
ATOM 544 C C . GLY A 1 72 ? -2.513 12.092 1.573 1.00 90.44 72 GLY A C 1
ATOM 545 O O . GLY A 1 72 ? -3.656 12.174 1.132 1.00 90.44 72 GLY A O 1
ATOM 546 N N . CYS A 1 73 ? -1.885 10.916 1.648 1.00 92.56 73 CYS A N 1
ATOM 547 C CA . CYS A 1 73 ? -2.553 9.674 1.280 1.00 92.56 73 CYS A CA 1
ATOM 548 C C . CYS A 1 73 ? -3.587 9.269 2.338 1.00 92.56 73 CYS A C 1
ATOM 550 O O . CYS A 1 73 ? -3.255 9.130 3.517 1.00 92.56 73 CYS A O 1
ATOM 552 N N . ALA A 1 74 ? -4.802 8.931 1.903 1.00 92.31 74 ALA A N 1
ATOM 553 C CA . ALA A 1 74 ? -5.723 8.160 2.733 1.00 92.31 74 ALA A CA 1
ATOM 554 C C . ALA A 1 74 ? -5.136 6.761 2.985 1.00 92.31 74 ALA A C 1
ATOM 556 O O . ALA A 1 74 ? -4.726 6.078 2.040 1.00 92.31 74 ALA A O 1
ATOM 557 N N . LEU A 1 75 ? -5.074 6.323 4.245 1.00 95.56 75 LEU A N 1
ATOM 558 C CA . LEU A 1 75 ? -4.361 5.096 4.603 1.00 95.56 75 LEU A CA 1
ATOM 559 C C . LEU A 1 75 ? -5.301 3.911 4.823 1.00 95.56 75 LEU A C 1
ATOM 561 O O . LEU A 1 75 ? -6.300 4.004 5.535 1.00 95.56 75 LEU A O 1
ATOM 565 N N . ILE A 1 76 ? -4.923 2.753 4.288 1.00 97.25 76 ILE A N 1
ATOM 566 C CA . ILE A 1 76 ? -5.491 1.456 4.662 1.00 97.25 76 ILE A CA 1
ATOM 567 C C . ILE A 1 76 ? -4.355 0.559 5.148 1.00 97.25 76 ILE A C 1
ATOM 569 O O . ILE A 1 76 ? -3.293 0.505 4.537 1.00 97.25 76 ILE A O 1
ATOM 573 N N . THR A 1 77 ? -4.559 -0.168 6.238 1.00 97.62 77 THR A N 1
ATOM 574 C CA . THR A 1 77 ? -3.570 -1.105 6.785 1.00 97.62 77 THR A CA 1
ATOM 575 C C . THR A 1 77 ? -4.250 -2.376 7.280 1.00 97.62 77 THR A C 1
ATOM 577 O O . THR A 1 77 ? -5.468 -2.411 7.451 1.00 97.62 77 THR A O 1
ATOM 580 N N . GLY A 1 78 ? -3.477 -3.433 7.513 1.00 97.25 78 GLY A N 1
ATOM 581 C CA . GLY A 1 78 ? -3.974 -4.631 8.190 1.00 97.25 78 GLY A CA 1
ATOM 582 C C . GLY A 1 78 ? -4.074 -4.447 9.709 1.00 97.25 78 GLY A C 1
ATOM 583 O O . GLY A 1 78 ? -3.765 -3.392 10.257 1.00 97.25 78 GLY A O 1
ATOM 584 N N . THR A 1 79 ? -4.484 -5.488 10.426 1.00 96.25 79 THR A N 1
ATOM 585 C CA . THR A 1 79 ? -4.696 -5.422 11.884 1.00 96.25 79 THR A CA 1
ATOM 586 C C . THR A 1 79 ? -3.412 -5.537 12.708 1.00 96.25 79 THR A C 1
ATOM 588 O O . THR A 1 79 ? -3.385 -5.125 13.867 1.00 96.25 79 THR A O 1
ATOM 591 N N . HIS A 1 80 ? -2.331 -6.077 12.140 1.00 97.12 80 HIS A N 1
ATOM 592 C CA . HIS A 1 80 ? -1.087 -6.335 12.864 1.00 97.12 80 HIS A CA 1
ATOM 593 C C . HIS A 1 80 ? -0.133 -5.135 12.812 1.00 97.12 80 HIS A C 1
ATOM 595 O O . HIS A 1 80 ? 0.900 -5.197 12.152 1.00 97.12 80 HIS A O 1
ATOM 601 N N . THR A 1 81 ? -0.449 -4.054 13.527 1.00 97.31 81 THR A N 1
ATOM 602 C CA . THR A 1 81 ? 0.301 -2.780 13.504 1.00 97.31 81 THR A CA 1
ATOM 603 C C . THR A 1 81 ? 1.231 -2.563 14.703 1.00 97.31 81 THR A C 1
ATOM 605 O O . THR A 1 81 ? 1.579 -1.429 15.015 1.00 97.31 81 THR A O 1
ATOM 608 N N . ARG A 1 82 ? 1.658 -3.627 15.402 1.00 97.56 82 ARG A N 1
ATOM 609 C CA . ARG A 1 82 ? 2.410 -3.523 16.675 1.00 97.56 82 ARG A CA 1
ATOM 610 C C . ARG A 1 82 ? 3.654 -2.619 16.631 1.00 97.56 82 ARG A C 1
ATOM 612 O O . ARG A 1 82 ? 3.996 -2.057 17.663 1.00 97.56 82 ARG A O 1
ATOM 619 N N . ASN A 1 83 ? 4.319 -2.478 15.479 1.00 97.81 83 ASN A N 1
ATOM 620 C CA . ASN A 1 83 ? 5.508 -1.628 15.333 1.00 97.81 83 ASN A CA 1
ATOM 621 C C . ASN A 1 83 ? 5.170 -0.127 15.373 1.00 97.81 83 ASN A C 1
ATOM 623 O O . ASN A 1 83 ? 6.045 0.670 15.681 1.00 97.81 83 ASN A O 1
ATOM 627 N N . PHE A 1 84 ? 3.921 0.238 15.061 1.00 97.50 84 PHE A N 1
ATOM 628 C CA . PHE A 1 84 ? 3.420 1.614 14.959 1.00 97.50 84 PHE A CA 1
ATOM 629 C C . PHE A 1 84 ? 2.013 1.726 15.576 1.00 97.50 84 PHE A C 1
ATOM 631 O O . PHE A 1 84 ? 1.090 2.309 15.002 1.00 97.50 84 PHE A O 1
ATOM 638 N N . SER A 1 85 ? 1.795 1.035 16.699 1.00 96.38 85 SER A N 1
ATOM 639 C CA . SER A 1 85 ? 0.452 0.851 17.264 1.00 96.38 85 SER A CA 1
ATOM 640 C C . SER A 1 85 ? -0.179 2.174 17.698 1.00 96.38 85 SER A C 1
ATOM 642 O O . SER A 1 85 ? -1.342 2.415 17.383 1.00 96.38 85 SER A O 1
ATOM 644 N N . ALA A 1 86 ? 0.592 3.049 18.349 1.00 97.31 86 ALA A N 1
ATOM 645 C CA . ALA A 1 86 ? 0.133 4.357 18.807 1.00 97.31 86 ALA A CA 1
ATOM 646 C C . ALA A 1 86 ? -0.211 5.287 17.633 1.00 97.31 86 ALA A C 1
ATOM 648 O O . ALA A 1 86 ? -1.217 5.999 17.660 1.00 97.31 86 ALA A O 1
ATOM 649 N N . GLU A 1 87 ? 0.588 5.241 16.571 1.00 96.94 87 GLU A N 1
ATOM 650 C CA . GLU A 1 87 ? 0.394 6.016 15.353 1.00 96.94 87 GLU A CA 1
ATOM 651 C C . GLU A 1 87 ? -0.882 5.594 14.636 1.00 96.94 87 GLU A C 1
ATOM 653 O O . GLU A 1 87 ? -1.745 6.422 14.353 1.00 96.94 87 GLU A O 1
ATOM 658 N N . TYR A 1 88 ? -1.039 4.294 14.378 1.00 96.12 88 TYR A N 1
ATOM 659 C CA . TYR A 1 88 ? -2.239 3.777 13.726 1.00 96.12 88 TYR A CA 1
ATOM 660 C C . TYR A 1 88 ? -3.487 3.893 14.600 1.00 96.12 88 TYR A C 1
ATOM 662 O O . TYR A 1 88 ? -4.593 3.858 14.068 1.00 96.12 88 TYR A O 1
ATOM 670 N N . GLU A 1 89 ? -3.354 3.980 15.921 1.00 95.38 89 GLU A N 1
ATOM 671 C CA . GLU A 1 89 ? -4.469 4.285 16.819 1.00 95.38 89 GLU A CA 1
ATOM 672 C C . GLU A 1 89 ? -4.892 5.749 16.684 1.00 95.38 89 GLU A C 1
ATOM 674 O O . GLU A 1 89 ? -6.058 6.033 16.417 1.00 95.38 89 GLU A O 1
ATOM 679 N N . THR A 1 90 ? -3.929 6.668 16.732 1.00 95.38 90 THR A N 1
ATOM 680 C CA . THR A 1 90 ? -4.171 8.104 16.535 1.00 95.38 90 THR A CA 1
ATOM 681 C C . THR A 1 90 ? -4.789 8.379 15.163 1.00 95.38 90 THR A C 1
ATOM 683 O O . THR A 1 90 ? -5.781 9.100 15.050 1.00 95.38 90 THR A O 1
ATOM 686 N N . LEU A 1 91 ? -4.250 7.773 14.103 1.00 93.62 91 LEU A N 1
ATOM 687 C CA . LEU A 1 91 ? -4.769 7.931 12.744 1.00 93.62 91 LEU A CA 1
ATOM 688 C C . LEU A 1 91 ? -6.187 7.366 12.605 1.00 93.62 91 LEU A C 1
ATOM 690 O O . LEU A 1 91 ? -7.030 7.999 11.974 1.00 93.62 91 LEU A O 1
ATOM 694 N N . ALA A 1 92 ? -6.479 6.213 13.214 1.00 92.00 92 ALA A N 1
ATOM 695 C CA . ALA A 1 92 ? -7.822 5.636 13.187 1.00 92.00 92 ALA A CA 1
ATOM 696 C C . ALA A 1 92 ? -8.847 6.532 13.904 1.00 92.00 92 ALA A C 1
ATOM 698 O O . ALA A 1 92 ? -9.931 6.773 13.371 1.00 92.00 92 ALA A O 1
ATOM 699 N N . GLN A 1 93 ? -8.492 7.090 15.066 1.00 93.31 93 GLN A N 1
ATOM 700 C CA . GLN A 1 93 ? -9.350 8.013 15.822 1.00 93.31 93 GLN A CA 1
ATOM 701 C C . GLN A 1 93 ? -9.685 9.284 15.031 1.00 93.31 93 GLN A C 1
ATOM 703 O O . GLN A 1 93 ? -10.804 9.789 15.111 1.00 93.31 93 GLN A O 1
ATOM 708 N N . ASN A 1 94 ? -8.744 9.758 14.211 1.00 89.56 94 ASN A N 1
ATOM 709 C CA . ASN A 1 94 ? -8.923 10.918 13.338 1.00 89.56 94 ASN A CA 1
ATOM 710 C C . ASN A 1 94 ? -9.489 10.562 11.952 1.00 89.56 94 ASN A C 1
ATOM 712 O O . ASN A 1 94 ? -9.520 11.418 11.074 1.00 89.56 94 ASN A O 1
ATOM 716 N N . LYS A 1 95 ? -9.934 9.314 11.731 1.00 88.81 95 LYS A N 1
ATOM 717 C CA . LYS A 1 95 ? -10.432 8.815 10.432 1.00 88.81 95 LYS A CA 1
ATOM 718 C C . LYS A 1 95 ? -9.416 8.937 9.282 1.00 88.81 95 LYS A C 1
ATOM 720 O O . LYS A 1 95 ? -9.797 8.891 8.119 1.00 88.81 95 LYS A O 1
ATOM 725 N N . ALA A 1 96 ? -8.128 9.037 9.609 1.00 89.06 96 ALA A N 1
ATOM 726 C CA . ALA A 1 96 ? -7.018 9.151 8.665 1.00 89.06 96 ALA A CA 1
ATOM 727 C C . ALA A 1 96 ? -6.421 7.785 8.264 1.00 89.06 96 ALA A C 1
ATOM 729 O O . ALA A 1 96 ? -5.608 7.706 7.343 1.00 89.06 96 ALA A O 1
ATOM 730 N N . ALA A 1 97 ? -6.819 6.696 8.935 1.00 94.56 97 ALA A N 1
ATOM 731 C CA . ALA A 1 97 ? -6.465 5.332 8.550 1.00 94.56 97 ALA A CA 1
ATOM 732 C C . ALA A 1 97 ? -7.608 4.337 8.800 1.00 94.56 97 ALA A C 1
ATOM 734 O O . ALA A 1 97 ? -8.260 4.376 9.844 1.00 94.56 97 ALA A O 1
ATOM 735 N N . ILE A 1 98 ? -7.801 3.394 7.875 1.00 96.12 98 ILE A N 1
ATOM 736 C CA . ILE A 1 98 ? -8.754 2.284 7.997 1.00 96.12 98 ILE A CA 1
ATOM 737 C C . ILE A 1 98 ? -7.988 0.978 8.225 1.00 96.12 98 ILE A C 1
ATOM 739 O O . ILE A 1 98 ? -7.066 0.644 7.480 1.00 96.12 98 ILE A O 1
ATOM 743 N N . ARG A 1 99 ? -8.388 0.203 9.240 1.00 96.00 99 ARG A N 1
ATOM 744 C CA . ARG A 1 99 ? -7.870 -1.155 9.463 1.00 96.00 99 ARG A CA 1
ATOM 745 C C . ARG A 1 99 ? -8.772 -2.168 8.758 1.00 96.00 99 ARG A C 1
ATOM 747 O O . ARG A 1 99 ? -9.944 -2.286 9.101 1.00 96.00 99 ARG A O 1
ATOM 754 N N . ALA A 1 100 ? -8.224 -2.901 7.797 1.00 97.06 100 ALA A N 1
ATOM 755 C CA . ALA A 1 100 ? -8.910 -3.976 7.091 1.00 97.06 100 ALA A CA 1
ATOM 756 C C . ALA A 1 100 ? -8.516 -5.342 7.676 1.00 97.06 100 ALA A C 1
ATOM 758 O O . ALA A 1 100 ? -7.334 -5.674 7.777 1.00 97.06 100 ALA A O 1
ATOM 759 N N . THR A 1 101 ? -9.514 -6.134 8.068 1.00 96.06 101 THR A N 1
ATOM 760 C CA . THR A 1 101 ? -9.338 -7.466 8.676 1.00 96.06 101 THR A CA 1
ATOM 761 C C . THR A 1 101 ? -9.098 -8.566 7.650 1.00 96.06 101 THR A C 1
ATOM 763 O O . THR A 1 101 ? -8.476 -9.578 7.959 1.00 96.06 101 THR A O 1
ATOM 766 N N . ASP A 1 102 ? -9.585 -8.362 6.430 1.00 95.56 102 ASP A N 1
ATOM 767 C CA . ASP A 1 102 ? -9.616 -9.342 5.354 1.00 95.56 102 ASP A CA 1
ATOM 768 C C . ASP A 1 102 ? -9.783 -8.639 3.992 1.00 95.56 102 ASP A C 1
ATOM 770 O O . ASP A 1 102 ? -9.811 -7.406 3.893 1.00 95.56 102 ASP A O 1
ATOM 774 N N . ALA A 1 103 ? -9.866 -9.435 2.924 1.00 94.94 103 ALA A N 1
ATOM 775 C CA . ALA A 1 103 ? -10.009 -8.937 1.560 1.00 94.94 103 ALA A CA 1
ATOM 776 C C . ALA A 1 103 ? -11.341 -8.201 1.321 1.00 94.94 103 ALA A C 1
ATOM 778 O O . ALA A 1 103 ? -11.378 -7.243 0.547 1.00 94.94 103 ALA A O 1
ATOM 779 N N . GLU A 1 104 ? -12.426 -8.608 1.985 1.00 96.69 104 GLU A N 1
ATOM 780 C CA . GLU A 1 104 ? -13.731 -7.963 1.836 1.00 96.69 104 GLU A CA 1
ATOM 781 C C . GLU A 1 104 ? -13.726 -6.581 2.503 1.00 96.69 104 GLU A C 1
ATOM 783 O O . GLU A 1 104 ? -14.138 -5.591 1.894 1.00 96.69 104 GLU A O 1
ATOM 788 N N . ALA A 1 105 ? -13.188 -6.489 3.720 1.00 96.44 105 ALA A N 1
ATOM 789 C CA . ALA A 1 105 ? -12.994 -5.235 4.435 1.00 96.44 105 ALA A CA 1
ATOM 790 C C . ALA A 1 105 ? -12.072 -4.279 3.663 1.00 96.44 105 ALA A C 1
ATOM 792 O O . ALA A 1 105 ? -12.367 -3.087 3.565 1.00 96.44 105 ALA A O 1
ATOM 793 N N . LEU A 1 106 ? -10.995 -4.796 3.058 1.00 95.69 106 LEU A N 1
ATOM 794 C CA . LEU A 1 106 ? -10.102 -4.011 2.204 1.00 95.69 106 LEU A CA 1
ATOM 795 C C . LEU A 1 106 ? -10.840 -3.452 0.981 1.00 95.69 106 LEU A C 1
ATOM 797 O O . LEU A 1 106 ? -10.719 -2.266 0.677 1.00 95.69 106 LEU A O 1
ATOM 801 N N . SER A 1 107 ? -11.638 -4.282 0.306 1.00 95.06 107 SER A N 1
ATOM 802 C CA . SER A 1 107 ? -12.448 -3.861 -0.842 1.00 95.06 107 SER A CA 1
ATOM 803 C C . SER A 1 107 ? -13.449 -2.764 -0.460 1.00 95.06 107 SER A C 1
ATOM 805 O O . SER A 1 107 ? -13.515 -1.724 -1.118 1.00 95.06 107 SER A O 1
ATOM 807 N N . LYS A 1 108 ? -14.171 -2.934 0.657 1.00 94.69 108 LYS A N 1
ATOM 808 C CA . LYS A 1 108 ? -15.102 -1.920 1.182 1.00 94.69 108 LYS A CA 1
ATOM 809 C C . LYS A 1 108 ? -14.391 -0.604 1.499 1.00 94.69 108 LYS A C 1
ATOM 811 O O . LYS A 1 108 ? -14.874 0.455 1.101 1.00 94.69 108 LYS A O 1
ATOM 816 N N . ALA A 1 109 ? -13.236 -0.667 2.161 1.00 93.94 109 ALA A N 1
ATOM 817 C CA . ALA A 1 109 ? -12.432 0.509 2.479 1.00 93.94 109 ALA A CA 1
ATOM 818 C C . ALA A 1 109 ? -11.995 1.250 1.205 1.00 93.94 109 ALA A C 1
ATOM 820 O O . ALA A 1 109 ? -12.219 2.455 1.087 1.00 93.94 109 ALA A O 1
ATOM 821 N N . LEU A 1 110 ? -11.473 0.527 0.209 1.00 92.12 110 LEU A N 1
ATOM 822 C CA . LEU A 1 110 ? -11.095 1.098 -1.085 1.00 92.12 110 LEU A CA 1
ATOM 823 C C . LEU A 1 110 ? -12.268 1.800 -1.772 1.00 92.12 110 LEU A C 1
ATOM 825 O O . LEU A 1 110 ? -12.106 2.907 -2.275 1.00 92.12 110 LEU A O 1
ATOM 829 N N . LEU A 1 111 ? -13.448 1.179 -1.795 1.00 91.94 111 LEU A N 1
ATOM 830 C CA . LEU A 1 111 ? -14.634 1.770 -2.416 1.00 91.94 111 LEU A CA 1
ATOM 831 C C . LEU A 1 111 ? -15.123 3.018 -1.671 1.00 91.94 111 LEU A C 1
ATOM 833 O O . LEU A 1 111 ? -15.511 3.982 -2.324 1.00 91.94 111 LEU A O 1
ATOM 837 N N . SER A 1 112 ? -15.049 3.043 -0.336 1.00 89.62 112 SER A N 1
ATOM 838 C CA . SER A 1 112 ? -15.455 4.219 0.451 1.00 89.62 112 SER A CA 1
ATOM 839 C C . SER A 1 112 ? -14.581 5.456 0.204 1.00 89.62 112 SER A C 1
ATOM 841 O O . SER A 1 112 ? -15.078 6.580 0.243 1.00 89.62 112 SER A O 1
ATOM 843 N N . LEU A 1 113 ? -13.297 5.253 -0.106 1.00 84.00 113 LEU A N 1
ATOM 844 C CA . LEU A 1 113 ? -12.316 6.325 -0.292 1.00 84.00 113 LEU A CA 1
ATOM 845 C C . LEU A 1 113 ? -12.201 6.814 -1.746 1.00 84.00 113 LEU A C 1
ATOM 847 O O . LEU A 1 113 ? -11.534 7.810 -2.002 1.00 84.00 113 LEU A O 1
ATOM 851 N N . LYS A 1 114 ? -12.870 6.163 -2.709 1.00 70.12 114 LYS A N 1
ATOM 852 C CA . LYS A 1 114 ? -12.897 6.580 -4.128 1.00 70.12 114 LYS A CA 1
ATOM 853 C C . LYS A 1 114 ? -13.725 7.848 -4.397 1.00 70.12 114 LYS A C 1
ATOM 855 O O . LYS A 1 114 ? -13.850 8.255 -5.550 1.00 70.12 114 LYS A O 1
ATOM 860 N N . THR A 1 115 ? -14.282 8.478 -3.363 1.00 53.94 115 THR A N 1
ATOM 861 C CA . THR A 1 115 ? -15.032 9.733 -3.488 1.00 53.94 115 THR A CA 1
ATOM 862 C C . THR A 1 115 ? -14.070 10.916 -3.286 1.00 53.94 115 THR A C 1
ATOM 864 O O . THR A 1 115 ? -13.465 10.994 -2.219 1.00 53.94 115 THR A O 1
ATOM 867 N N . PRO A 1 116 ? -13.924 11.855 -4.246 1.00 46.12 116 PRO A N 1
ATOM 868 C CA . PRO A 1 116 ? -12.919 12.932 -4.191 1.00 46.12 116 PRO A CA 1
ATOM 869 C C . PRO A 1 116 ? -12.960 13.822 -2.937 1.00 46.12 116 PRO A C 1
ATOM 871 O O . PRO A 1 116 ? -11.968 14.454 -2.599 1.00 46.12 116 PRO A O 1
ATOM 874 N N . SER A 1 117 ? -14.091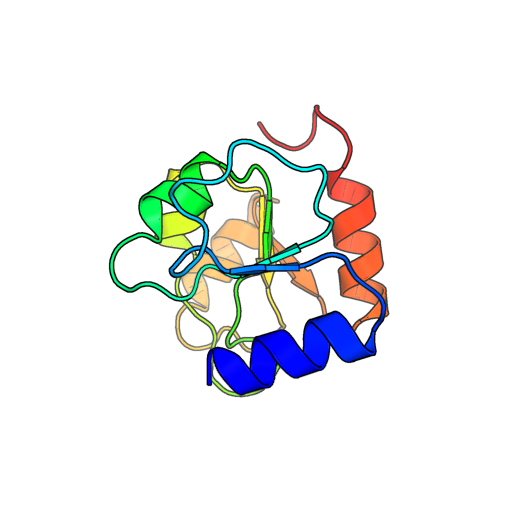 13.869 -2.227 1.00 44.53 117 SER A N 1
ATOM 875 C CA . SER A 1 117 ? -14.255 14.635 -0.987 1.00 44.53 117 SER A CA 1
ATOM 876 C C . SER A 1 117 ? -13.693 13.951 0.268 1.00 44.53 117 SER A C 1
ATOM 878 O O . SER A 1 117 ? -13.792 14.527 1.343 1.00 44.53 117 SER A O 1
ATOM 880 N N . ALA A 1 118 ? -13.174 12.721 0.173 1.00 42.91 118 ALA A N 1
ATOM 881 C CA . ALA A 1 118 ? -12.681 11.942 1.318 1.00 42.91 118 ALA A CA 1
ATOM 882 C C . ALA A 1 118 ? -11.148 11.997 1.498 1.00 42.91 118 ALA A C 1
ATOM 884 O O . ALA A 1 118 ? -10.614 11.305 2.361 1.00 42.91 118 ALA A O 1
ATOM 885 N N . GLN A 1 119 ? -10.444 12.779 0.670 1.00 41.06 119 GLN A N 1
ATOM 886 C CA . GLN A 1 119 ? -8.976 12.891 0.653 1.00 41.06 119 GLN A CA 1
ATOM 887 C C . GLN A 1 119 ? -8.449 14.234 1.197 1.00 41.06 119 GLN A C 1
ATOM 889 O O . GLN A 1 119 ? -7.290 14.568 0.961 1.00 41.06 119 GLN A O 1
ATOM 894 N N . GLN A 1 120 ? -9.275 15.002 1.920 1.00 37.66 120 GLN A N 1
ATOM 895 C CA . GLN A 1 120 ? -8.858 16.217 2.633 1.00 37.66 120 GLN A CA 1
ATOM 896 C C . GLN A 1 120 ? -9.397 16.242 4.059 1.00 37.66 120 GLN A C 1
ATOM 898 O O . GLN A 1 120 ? -10.597 15.929 4.230 1.00 37.66 120 GLN A O 1
#

Radius of gyration: 15.26 Å; chains: 1; bounding box: 30×30×42 Å

Sequence (120 aa):
RGAEIADLILSQGWRLQRYSQDQASGPEKVDVILADTLGEMPKWYAASGLCIVGGAFKNHGGHTPYEPAAYGCALITGTHTRNFSAEYETLAQNKAAIRATDAEALSKALLSLKTPSAQQ

Foldseek 3Di:
DLVVVVVVCVVVVWFEDECVPCVPPPDDPGPDYHPPDPPCVLVVLLVALADEWDCALDQNQTDDPPSSVVSLHQYEYEHRNNVCVVVQVVCVVVNSYHYADDPVSVVVVVVVCPPPVNSD